Protein AF-A0A820SHH1-F1 (afdb_monomer_lite)

pLDDT: mean 74.86, std 15.82, range [37.5, 89.31]

Organism: NCBI:txid433720

Secondary structure (DSSP, 8-state):
-----S-----SS--EEEETTEEEEEEETTT-SS-EETTSSSS-TTEEEE-

Sequence (51 aa):
NVLGCDDGSISITLPTCTANGVLGVCMSTTNCKGHSVAGHCAGPKDIQCCI

Foldseek 3Di:
DDPDPDDDDPDPDFAWWADPNRIFGFDFPVPAPADFAAPGDPDDRRTTGRD

Radius of gyration: 11.0 Å; chains: 1; bounding box: 22×21×35 Å

Structure (mmCIF, N/CA/C/O backbone):
data_AF-A0A820SHH1-F1
#
_entry.id   AF-A0A820SHH1-F1
#
loop_
_atom_site.group_PDB
_atom_site.id
_atom_site.type_symbol
_atom_site.label_atom_id
_atom_site.label_alt_id
_atom_site.label_comp_id
_atom_site.label_asym_id
_atom_site.label_entity_id
_atom_site.label_seq_id
_atom_site.pdbx_PDB_ins_code
_atom_site.Cartn_x
_atom_site.Cartn_y
_atom_site.Cartn_z
_atom_site.occupancy
_atom_site.B_iso_or_equiv
_atom_site.auth_seq_id
_atom_site.auth_comp_id
_atom_site.auth_asym_id
_atom_site.auth_atom_id
_atom_site.pdbx_PDB_model_num
ATOM 1 N N . ASN A 1 1 ? -9.382 6.642 -28.548 1.00 37.50 1 ASN A N 1
ATOM 2 C CA . ASN A 1 1 ? -8.917 5.257 -28.339 1.00 37.50 1 ASN A CA 1
ATOM 3 C C . ASN A 1 1 ? -8.258 5.181 -26.969 1.00 37.50 1 ASN A C 1
ATOM 5 O O . ASN A 1 1 ? -7.041 5.257 -26.883 1.00 37.50 1 ASN A O 1
ATOM 9 N N . VAL A 1 2 ? -9.057 5.145 -25.903 1.00 39.41 2 VAL A N 1
ATOM 10 C CA . VAL A 1 2 ? -8.545 4.947 -24.542 1.00 39.41 2 VAL A CA 1
ATOM 11 C C . VAL A 1 2 ? -9.035 3.578 -24.091 1.00 39.41 2 VAL A C 1
ATOM 13 O O . VAL A 1 2 ? -10.226 3.377 -23.885 1.00 39.41 2 VAL A O 1
ATOM 16 N N . LEU A 1 3 ? -8.122 2.606 -24.072 1.00 45.50 3 LEU A N 1
ATOM 17 C CA . LEU A 1 3 ? -8.331 1.361 -23.342 1.00 45.50 3 LEU A CA 1
ATOM 18 C C . LEU A 1 3 ? -8.249 1.740 -21.861 1.00 45.50 3 LEU A C 1
ATOM 20 O O . LEU A 1 3 ? -7.168 2.047 -21.364 1.00 45.50 3 LEU A O 1
ATOM 24 N N . GLY A 1 4 ? -9.404 1.812 -21.207 1.00 41.19 4 GLY A N 1
ATOM 25 C CA . GLY A 1 4 ? -9.501 2.054 -19.777 1.00 41.19 4 GLY A CA 1
ATOM 26 C C . GLY A 1 4 ? -9.085 0.821 -18.982 1.00 41.19 4 GLY A C 1
ATOM 27 O O . GLY A 1 4 ? -9.528 -0.290 -19.263 1.00 41.19 4 GLY A O 1
ATOM 28 N N . CYS A 1 5 ? -8.267 1.050 -17.962 1.00 51.41 5 CYS A N 1
ATOM 29 C CA . CYS A 1 5 ? -8.610 0.582 -16.626 1.00 51.41 5 CYS A CA 1
ATOM 30 C C . CYS A 1 5 ? -8.982 1.866 -15.873 1.00 51.41 5 CYS A C 1
ATOM 32 O O . CYS A 1 5 ? -8.132 2.746 -15.744 1.00 51.41 5 CYS A O 1
ATOM 34 N N . ASP A 1 6 ? -10.251 2.046 -15.522 1.00 61.22 6 ASP A N 1
ATOM 35 C CA . ASP A 1 6 ? -10.803 3.312 -15.027 1.00 61.22 6 ASP A CA 1
ATOM 36 C C . ASP A 1 6 ? -10.110 3.837 -13.750 1.00 61.22 6 ASP A C 1
ATOM 38 O O . ASP A 1 6 ? -10.421 3.407 -12.645 1.00 61.22 6 ASP A O 1
ATOM 42 N N . ASP A 1 7 ? -9.174 4.777 -13.916 1.00 54.69 7 ASP A N 1
ATOM 43 C CA . ASP A 1 7 ? -9.258 6.146 -13.376 1.00 54.69 7 ASP A CA 1
ATOM 44 C C . ASP A 1 7 ? -8.289 7.047 -14.161 1.00 54.69 7 ASP A C 1
ATOM 46 O O . ASP A 1 7 ? -7.063 6.925 -14.113 1.00 54.69 7 ASP A O 1
ATOM 50 N N . GLY A 1 8 ? -8.871 7.888 -15.011 1.00 59.75 8 GLY A N 1
ATOM 51 C CA . GLY A 1 8 ? -8.166 8.654 -16.022 1.00 59.75 8 GLY A CA 1
ATOM 52 C C . GLY A 1 8 ? -7.382 9.825 -15.453 1.00 59.75 8 GLY A C 1
ATOM 53 O O . GLY A 1 8 ? -7.904 10.929 -15.318 1.00 59.75 8 GLY A O 1
ATOM 54 N N . SER A 1 9 ? -6.080 9.643 -15.293 1.00 57.69 9 SER A N 1
ATOM 55 C CA . SER A 1 9 ? -5.158 10.771 -15.301 1.00 57.69 9 SER A CA 1
ATOM 56 C C . SER A 1 9 ? -3.926 10.450 -16.141 1.00 57.69 9 SER A C 1
ATOM 58 O O . SER A 1 9 ? -2.986 9.785 -15.717 1.00 57.69 9 SER A O 1
ATOM 60 N N . ILE A 1 10 ? -3.914 10.984 -17.368 1.00 55.53 10 ILE A N 1
ATOM 61 C CA . ILE A 1 10 ? -2.657 11.382 -18.004 1.00 55.53 10 ILE A CA 1
ATOM 62 C C . ILE A 1 10 ? -2.123 12.518 -17.133 1.00 55.53 10 ILE A C 1
ATOM 64 O O . ILE A 1 10 ? -2.384 13.694 -17.369 1.00 55.53 10 ILE A O 1
ATOM 68 N N . SER A 1 11 ? -1.423 12.144 -16.078 1.00 49.38 11 SER A N 1
ATOM 69 C CA . SER A 1 11 ? -0.713 13.063 -15.218 1.00 49.38 11 SER A CA 1
ATOM 70 C C . SER A 1 11 ? 0.654 12.449 -15.009 1.00 49.38 11 SER A C 1
ATOM 72 O O . SER A 1 11 ? 0.785 11.260 -14.738 1.00 49.38 11 SER A O 1
ATOM 74 N N . ILE A 1 12 ? 1.695 13.252 -15.166 1.00 50.22 12 ILE A N 1
ATOM 75 C CA . ILE A 1 12 ? 3.076 12.917 -14.813 1.00 50.22 12 ILE A CA 1
ATOM 76 C C . ILE A 1 12 ? 3.153 12.850 -13.268 1.00 50.22 12 ILE A C 1
ATOM 78 O O . ILE A 1 12 ? 3.796 13.667 -12.615 1.00 50.22 12 ILE A O 1
ATOM 82 N N . THR A 1 13 ? 2.336 11.992 -12.653 1.00 51.66 13 THR A N 1
ATOM 83 C CA . THR A 1 13 ? 1.897 12.067 -11.257 1.00 51.66 13 THR A CA 1
ATOM 84 C C . THR A 1 13 ? 1.535 10.660 -10.794 1.00 51.66 13 THR A C 1
ATOM 86 O O . THR A 1 13 ? 0.894 9.897 -11.505 1.00 51.66 13 THR A O 1
ATOM 89 N N . LEU A 1 14 ? 2.048 10.308 -9.622 1.00 59.53 14 LEU A N 1
ATOM 90 C CA . LEU A 1 14 ? 2.023 8.987 -9.002 1.00 59.53 14 LEU A CA 1
ATOM 91 C C . LEU A 1 14 ? 0.619 8.335 -9.040 1.00 59.53 14 LEU A C 1
ATOM 93 O O . LEU A 1 14 ? -0.348 9.032 -8.739 1.00 59.53 14 LEU A O 1
ATOM 97 N N . PRO A 1 15 ? 0.488 7.031 -9.369 1.00 70.62 15 PRO A N 1
ATOM 98 C CA . PRO A 1 15 ? -0.811 6.367 -9.449 1.00 70.62 15 PRO A CA 1
ATOM 99 C C . PRO A 1 15 ? -1.539 6.460 -8.105 1.00 70.62 15 PRO A C 1
ATOM 101 O O . PRO A 1 15 ? -1.058 5.946 -7.099 1.00 70.62 15 PRO A O 1
ATOM 104 N N . THR A 1 16 ? -2.675 7.150 -8.066 1.00 77.25 16 THR A N 1
ATOM 105 C CA . THR A 1 16 ? -3.546 7.229 -6.888 1.00 77.25 16 THR A CA 1
ATOM 106 C C . THR A 1 16 ? -4.510 6.049 -6.864 1.00 77.25 16 THR A C 1
ATOM 108 O O . THR A 1 16 ? -4.832 5.474 -7.901 1.00 77.25 16 THR A O 1
ATOM 111 N N . CYS A 1 17 ? -4.974 5.663 -5.684 1.00 82.62 17 CYS A N 1
ATOM 112 C CA . CYS A 1 17 ? -5.859 4.518 -5.500 1.00 82.62 17 CYS A CA 1
ATOM 113 C C . CYS A 1 17 ? -6.839 4.781 -4.364 1.00 82.62 17 CYS A C 1
ATOM 115 O O . CYS A 1 17 ? -6.530 5.531 -3.449 1.00 82.62 17 CYS A O 1
ATOM 117 N N . THR A 1 18 ? -8.005 4.142 -4.388 1.00 82.75 18 THR A N 1
ATOM 118 C CA . THR A 1 18 ? -8.991 4.278 -3.310 1.00 82.75 18 THR A CA 1
ATOM 119 C C . THR A 1 18 ? -9.238 2.917 -2.687 1.00 82.75 18 THR A C 1
ATOM 121 O O . THR A 1 18 ? -9.753 2.015 -3.352 1.00 82.75 18 THR A O 1
ATOM 124 N N . ALA A 1 19 ? -8.876 2.760 -1.415 1.00 84.06 19 ALA A N 1
ATOM 125 C CA . ALA A 1 19 ? -9.072 1.532 -0.658 1.00 84.06 19 ALA A CA 1
ATOM 126 C C . ALA A 1 19 ? -10.013 1.789 0.520 1.00 84.06 19 ALA A C 1
ATOM 128 O O . ALA A 1 19 ? -9.796 2.700 1.312 1.00 84.06 19 ALA A O 1
ATOM 129 N N . ASN A 1 20 ? -11.086 1.000 0.630 1.00 81.75 20 ASN A N 1
ATOM 130 C CA . ASN A 1 20 ? -12.118 1.166 1.667 1.00 81.75 20 ASN A CA 1
ATOM 131 C C . ASN A 1 20 ? -12.720 2.590 1.744 1.00 81.75 20 ASN A C 1
ATOM 133 O O . ASN A 1 20 ? -13.084 3.056 2.819 1.00 81.75 20 ASN A O 1
ATOM 137 N N . GLY A 1 21 ? -12.811 3.297 0.610 1.00 84.94 21 GLY A N 1
ATOM 138 C CA . GLY A 1 21 ? -13.295 4.684 0.561 1.00 84.94 21 GLY A CA 1
ATOM 139 C C . GLY A 1 21 ? -12.273 5.737 1.007 1.00 84.94 21 GLY A C 1
ATOM 140 O O . GLY A 1 21 ? -12.614 6.914 1.074 1.00 84.94 21 GLY A O 1
ATOM 141 N N . VAL A 1 22 ? -11.029 5.335 1.283 1.00 84.88 22 VAL A N 1
ATOM 142 C CA . VAL A 1 22 ? -9.912 6.230 1.603 1.00 84.88 22 VAL A CA 1
ATOM 143 C C . VAL A 1 22 ? -9.028 6.388 0.374 1.00 84.88 22 VAL A C 1
ATOM 145 O O . VAL A 1 22 ? -8.647 5.397 -0.250 1.00 84.88 22 VAL A O 1
ATOM 148 N N . LEU A 1 23 ? -8.717 7.635 0.023 1.00 83.62 23 LEU A N 1
ATOM 149 C CA . LEU A 1 23 ? -7.836 7.961 -1.092 1.00 83.62 23 LEU A CA 1
ATOM 150 C C . LEU A 1 23 ? -6.376 7.807 -0.656 1.00 83.62 23 LEU A C 1
ATOM 152 O O . LEU A 1 23 ? -5.972 8.316 0.387 1.00 83.62 23 LEU A O 1
ATOM 156 N N . GLY A 1 24 ? -5.599 7.110 -1.465 1.00 85.19 24 GLY A N 1
ATOM 157 C CA . GLY A 1 24 ? -4.216 6.750 -1.224 1.00 85.19 24 GLY A CA 1
ATOM 158 C C . GLY A 1 24 ? -3.394 6.781 -2.500 1.00 85.19 24 GLY A C 1
ATOM 159 O O . GLY A 1 24 ? -3.826 7.255 -3.556 1.00 85.19 24 GLY A O 1
ATOM 160 N N . VAL A 1 25 ? -2.181 6.257 -2.393 1.00 86.12 25 VAL A N 1
ATOM 161 C CA . VAL A 1 25 ? -1.213 6.211 -3.485 1.00 86.12 25 VAL A CA 1
ATOM 162 C C . VAL A 1 25 ? -0.670 4.803 -3.657 1.00 86.12 25 VAL A C 1
ATOM 164 O O . VAL A 1 25 ? -0.271 4.143 -2.700 1.00 86.12 25 VAL A O 1
ATOM 167 N N . CYS A 1 26 ? -0.596 4.366 -4.904 1.00 85.50 26 CYS A N 1
ATOM 168 C CA . CYS A 1 26 ? 0.094 3.159 -5.299 1.00 85.50 26 CYS A CA 1
ATOM 169 C C . CYS A 1 26 ? 1.600 3.366 -5.185 1.00 85.50 26 CYS A C 1
ATOM 171 O O . CYS A 1 26 ? 2.223 4.084 -5.970 1.00 85.50 26 CYS A O 1
ATOM 173 N N . MET A 1 27 ? 2.186 2.700 -4.203 1.00 85.88 27 MET A N 1
ATOM 174 C CA . MET A 1 27 ? 3.625 2.656 -3.991 1.00 85.88 27 MET A CA 1
ATOM 175 C C . MET A 1 27 ? 4.022 1.270 -3.492 1.00 85.88 27 MET A C 1
ATOM 177 O O . MET A 1 27 ? 3.175 0.467 -3.097 1.00 85.88 27 MET A O 1
ATOM 181 N N . SER A 1 28 ? 5.318 0.970 -3.506 1.00 87.31 28 SER A N 1
ATOM 182 C CA . SER A 1 28 ? 5.803 -0.269 -2.904 1.00 87.31 28 SER A CA 1
ATOM 183 C C . SER A 1 28 ? 5.455 -0.296 -1.419 1.00 87.31 28 SER A C 1
ATOM 185 O O . SER A 1 28 ? 5.644 0.704 -0.723 1.00 87.31 28 SER A O 1
ATOM 187 N N . THR A 1 29 ? 5.013 -1.443 -0.912 1.00 87.44 29 THR A N 1
ATOM 188 C CA . THR A 1 29 ? 4.728 -1.655 0.525 1.00 87.44 29 THR A CA 1
ATOM 189 C C . THR A 1 29 ? 5.862 -1.213 1.440 1.00 87.44 29 THR A C 1
ATOM 191 O O . THR A 1 29 ? 5.630 -0.685 2.518 1.00 87.44 29 THR A O 1
ATOM 194 N N . THR A 1 30 ? 7.101 -1.371 0.983 1.00 89.00 30 THR A N 1
ATOM 195 C CA . THR A 1 30 ? 8.323 -0.948 1.677 1.00 89.00 30 THR A CA 1
ATOM 196 C C . THR A 1 30 ? 8.450 0.566 1.818 1.00 89.00 30 THR A C 1
ATOM 198 O O . THR A 1 30 ? 9.112 1.039 2.736 1.00 89.00 30 THR A O 1
ATOM 201 N N . ASN A 1 31 ? 7.855 1.331 0.903 1.00 87.12 31 ASN A N 1
ATOM 202 C CA . ASN A 1 31 ? 7.809 2.791 0.965 1.00 87.12 31 ASN A CA 1
ATOM 203 C C . ASN A 1 31 ? 6.540 3.295 1.671 1.00 87.12 31 ASN A C 1
ATOM 205 O O . ASN A 1 31 ? 6.500 4.434 2.135 1.00 87.12 31 ASN A O 1
ATOM 209 N N . CYS A 1 32 ? 5.527 2.436 1.797 1.00 88.44 32 CYS A N 1
ATOM 210 C CA . CYS A 1 32 ? 4.301 2.751 2.502 1.00 88.44 32 CYS A CA 1
ATOM 211 C C . CYS A 1 32 ? 4.536 2.807 4.016 1.00 88.44 32 CYS A C 1
ATOM 213 O O . CYS A 1 32 ? 4.871 1.817 4.658 1.00 88.44 32 CYS A O 1
ATOM 215 N N . LYS A 1 33 ? 4.327 3.988 4.602 1.00 86.62 33 LYS A N 1
ATOM 216 C CA . LYS A 1 33 ? 4.384 4.202 6.059 1.00 86.62 33 LYS A CA 1
ATOM 217 C C . LYS A 1 33 ? 3.076 3.856 6.783 1.00 86.62 33 LYS A C 1
ATOM 219 O O . LYS A 1 33 ? 3.072 3.837 8.011 1.00 86.62 33 LYS A O 1
ATOM 224 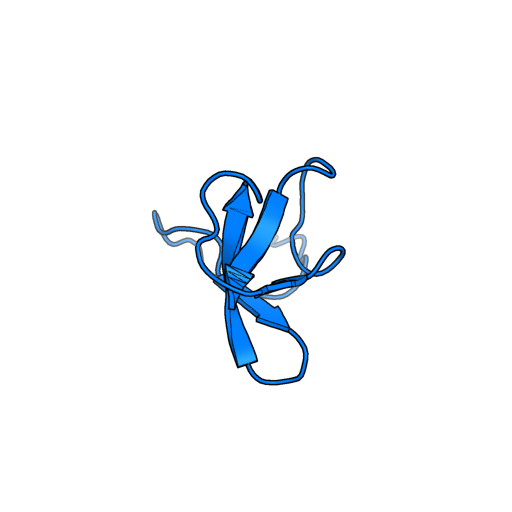N N . GLY A 1 34 ? 1.992 3.654 6.034 1.00 85.31 34 GLY A N 1
ATOM 225 C CA . GLY A 1 34 ? 0.633 3.472 6.540 1.00 85.31 34 GLY A CA 1
ATOM 226 C C . GLY A 1 34 ? 0.072 2.083 6.259 1.00 85.31 34 GLY A C 1
ATOM 227 O O . GLY A 1 34 ? 0.765 1.068 6.387 1.00 85.31 34 GLY A O 1
ATOM 228 N N . HIS A 1 35 ? -1.202 2.034 5.884 1.00 88.94 35 HIS A N 1
ATOM 229 C CA . HIS A 1 35 ? -1.889 0.787 5.595 1.00 88.94 35 HIS A CA 1
ATOM 230 C C . HIS A 1 35 ? -1.790 0.468 4.102 1.00 88.94 35 HIS A C 1
ATOM 232 O O . HIS A 1 35 ? -2.235 1.228 3.248 1.00 88.94 35 HIS A O 1
ATOM 238 N N . SER A 1 36 ? -1.184 -0.676 3.786 1.00 89.12 36 SER A N 1
ATOM 239 C CA . SER A 1 36 ? -1.003 -1.140 2.410 1.00 89.12 36 SER A CA 1
ATOM 240 C C . SER A 1 36 ? -2.133 -2.087 2.019 1.00 89.12 36 SER A C 1
ATOM 242 O O . SER A 1 36 ? -2.231 -3.188 2.562 1.00 89.12 36 SER A O 1
ATOM 244 N N . VAL A 1 3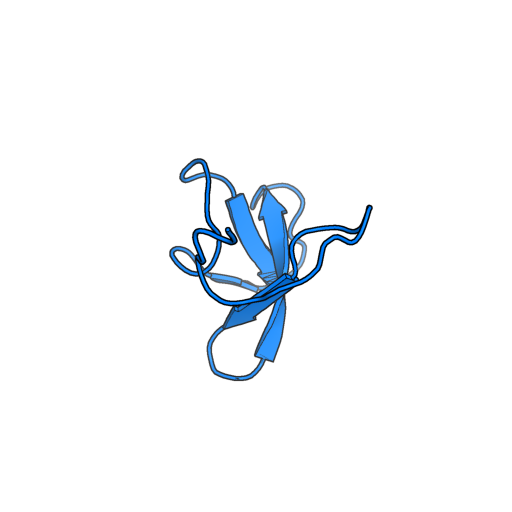7 ? -2.947 -1.714 1.036 1.00 88.88 37 VAL A N 1
AT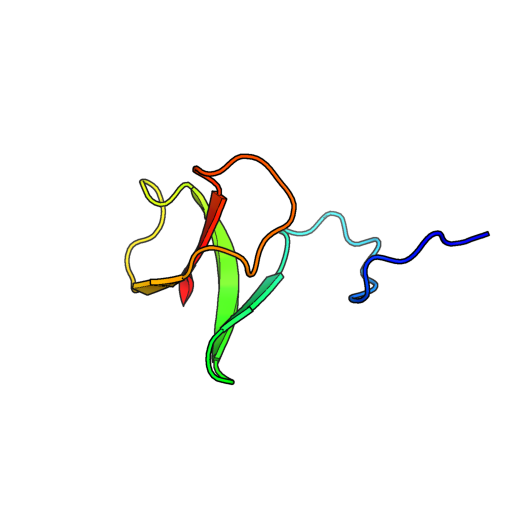OM 245 C CA . VAL A 1 37 ? -4.068 -2.534 0.558 1.00 88.88 37 VAL A CA 1
ATOM 246 C C . VAL A 1 37 ? -3.751 -3.106 -0.820 1.00 88.88 37 VAL A C 1
ATOM 248 O O . VAL A 1 37 ? -3.523 -2.381 -1.790 1.00 88.88 37 VAL A O 1
ATOM 251 N N . ALA A 1 38 ? -3.669 -4.434 -0.9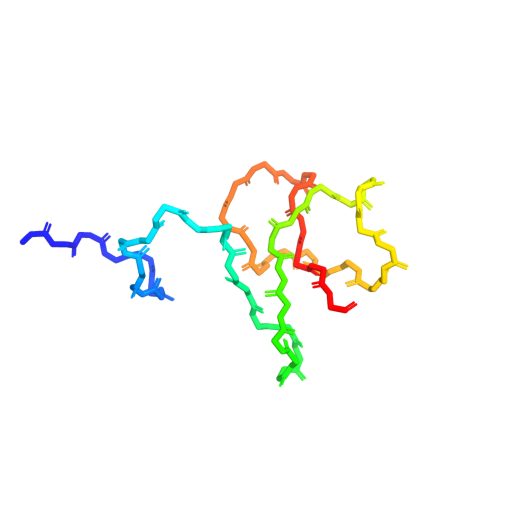03 1.00 87.19 38 ALA A N 1
ATOM 252 C CA . ALA A 1 38 ? -3.374 -5.141 -2.147 1.00 87.19 38 ALA A CA 1
ATOM 253 C C . ALA A 1 38 ? -4.601 -5.174 -3.069 1.00 87.19 38 ALA A C 1
ATOM 255 O O . ALA A 1 38 ? -5.734 -5.175 -2.601 1.00 87.19 38 ALA A O 1
ATOM 256 N N . GLY A 1 39 ? -4.373 -5.239 -4.384 1.00 82.12 39 GLY A N 1
ATOM 257 C CA . GLY A 1 39 ? -5.444 -5.403 -5.377 1.00 82.12 39 GLY A CA 1
ATOM 258 C C . GLY A 1 39 ? -6.117 -4.109 -5.846 1.00 82.12 39 GLY A C 1
ATOM 259 O O . GLY A 1 39 ? -6.997 -4.170 -6.694 1.00 82.12 39 GLY A O 1
ATOM 260 N N . HIS A 1 40 ? -5.679 -2.951 -5.347 1.00 81.44 40 HIS A N 1
ATOM 261 C CA . HIS A 1 40 ? -6.174 -1.630 -5.766 1.00 81.44 40 HIS A CA 1
ATOM 262 C C . HIS A 1 40 ? -5.253 -0.917 -6.769 1.00 81.44 40 HIS A C 1
ATOM 264 O O . HIS A 1 40 ? -5.619 0.120 -7.309 1.00 81.44 40 HIS A O 1
ATOM 270 N N . CYS A 1 41 ? -4.060 -1.462 -7.012 1.00 80.31 41 CYS A N 1
ATOM 271 C CA . CYS A 1 41 ? -3.054 -0.892 -7.901 1.00 80.31 41 CYS A CA 1
ATOM 272 C C . CYS A 1 41 ? -2.769 -1.845 -9.061 1.00 80.31 41 CYS A C 1
ATOM 274 O O . CYS A 1 41 ? -2.571 -3.042 -8.845 1.00 80.31 41 CYS A O 1
ATOM 276 N N . ALA A 1 42 ? -2.717 -1.316 -10.285 1.00 70.38 42 ALA A N 1
ATOM 277 C CA . ALA A 1 42 ? -2.293 -2.075 -11.455 1.00 70.38 42 ALA A CA 1
ATOM 278 C C . ALA A 1 42 ? -0.760 -2.180 -11.477 1.00 70.38 42 ALA A C 1
ATOM 280 O O . ALA A 1 42 ? -0.067 -1.164 -11.483 1.00 70.38 42 ALA A O 1
ATOM 281 N N . GLY A 1 43 ? -0.218 -3.400 -11.480 1.00 70.50 43 GLY A N 1
ATOM 282 C CA . GLY A 1 43 ? 1.228 -3.613 -11.485 1.00 70.50 43 GLY A CA 1
ATOM 283 C C . GLY A 1 43 ? 1.677 -4.878 -10.746 1.00 70.50 43 GLY A C 1
ATOM 284 O O . GLY A 1 43 ? 0.870 -5.789 -10.530 1.00 70.50 43 GLY A O 1
ATOM 285 N N . PRO A 1 44 ? 2.974 -4.968 -10.394 1.00 73.31 44 PRO A N 1
ATOM 286 C CA . PRO A 1 44 ? 3.512 -6.091 -9.633 1.00 73.31 44 PRO A CA 1
ATOM 287 C C . PRO A 1 44 ? 2.901 -6.163 -8.229 1.00 73.31 44 PRO A C 1
ATOM 289 O O . PRO A 1 44 ? 2.459 -5.159 -7.677 1.00 73.31 44 PRO A O 1
ATOM 292 N N . LYS A 1 45 ? 2.903 -7.373 -7.653 1.00 79.44 45 LYS A N 1
ATOM 293 C CA . LYS A 1 45 ? 2.291 -7.698 -6.349 1.00 79.44 45 LYS A CA 1
ATOM 294 C C . LYS A 1 45 ? 2.793 -6.795 -5.212 1.00 79.44 45 LYS A C 1
ATOM 296 O O . LYS A 1 45 ? 2.072 -6.579 -4.246 1.00 79.44 45 LYS A O 1
ATOM 301 N N . ASP A 1 46 ? 4.016 -6.292 -5.345 1.00 84.19 46 ASP A N 1
ATOM 302 C CA . ASP A 1 46 ? 4.694 -5.424 -4.385 1.00 84.19 46 ASP A CA 1
ATOM 303 C C . ASP A 1 46 ? 4.159 -3.984 -4.356 1.00 84.19 46 ASP A C 1
ATOM 305 O O . ASP A 1 46 ? 4.375 -3.276 -3.370 1.00 84.19 46 ASP A O 1
ATOM 309 N N . ILE A 1 47 ? 3.466 -3.540 -5.412 1.00 85.69 47 ILE A N 1
ATOM 310 C CA . ILE A 1 47 ? 2.815 -2.227 -5.455 1.00 85.69 47 ILE A CA 1
ATOM 311 C C . ILE A 1 47 ? 1.432 -2.368 -4.831 1.00 85.69 47 ILE A C 1
ATOM 313 O O . ILE A 1 47 ? 0.550 -3.051 -5.357 1.00 85.69 47 ILE A O 1
ATOM 317 N N . GLN A 1 48 ? 1.237 -1.691 -3.708 1.00 89.31 48 GLN A N 1
ATOM 318 C CA . GLN A 1 48 ? -0.017 -1.703 -2.972 1.00 89.31 48 GLN A CA 1
ATOM 319 C C . GLN A 1 48 ? -0.544 -0.284 -2.795 1.00 89.31 48 GLN A C 1
ATOM 321 O O . GLN A 1 48 ? 0.199 0.696 -2.871 1.00 89.31 48 GLN A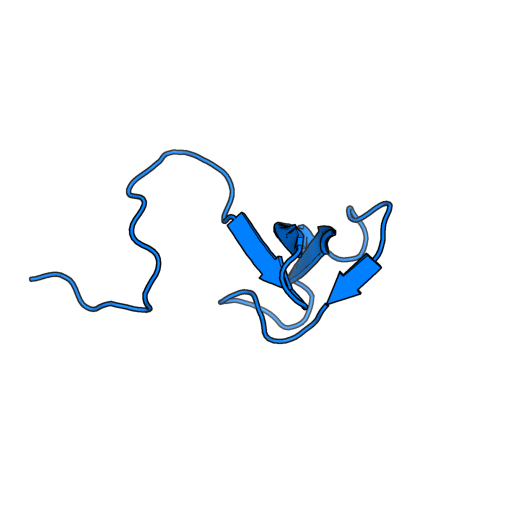 O 1
ATOM 326 N N . CYS A 1 49 ? -1.850 -0.182 -2.564 1.00 88.94 49 CYS A N 1
ATOM 327 C CA . CYS A 1 49 ? -2.483 1.090 -2.283 1.00 88.94 49 CYS A CA 1
ATOM 328 C C . CYS A 1 49 ? -2.171 1.505 -0.852 1.00 88.94 49 CYS A C 1
ATOM 330 O O . CYS A 1 49 ? -2.672 0.892 0.088 1.00 88.94 49 CYS A O 1
ATOM 332 N N . CYS A 1 50 ? -1.307 2.498 -0.699 1.00 88.62 50 CYS A N 1
ATOM 333 C CA . CYS A 1 50 ? -0.933 3.052 0.586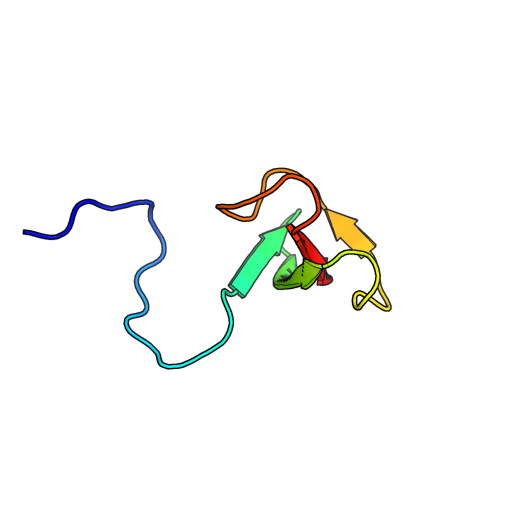 1.00 88.62 50 CYS A CA 1
ATOM 334 C C . CYS A 1 50 ? -1.914 4.157 0.975 1.00 88.62 50 CYS A C 1
ATOM 336 O O . CYS A 1 50 ? -1.963 5.193 0.304 1.00 88.62 50 CYS A O 1
ATOM 338 N N . ILE A 1 51 ? -2.669 3.917 2.046 1.00 88.62 51 ILE A N 1
ATOM 339 C CA . ILE A 1 51 ? -3.569 4.878 2.701 1.00 88.62 51 ILE A CA 1
ATOM 340 C C . ILE A 1 51 ? -3.092 5.199 4.120 1.00 88.62 51 ILE A C 1
ATOM 342 O O . ILE A 1 51 ? -2.404 4.348 4.741 1.00 88.62 51 ILE A O 1
#